Protein AF-A0A6A5GIN9-F1 (afdb_monomer)

Organism: Caenorhabditis remanei (NCBI:txid31234)

Foldseek 3Di:
DPDPVVVVVVVVLVVLLVVLQVLQPDKDPVVDDQLCQQQWFWPPVPKDLPVVQCVQQVVPPHVLVVLQHGGTKGWDQDPPPSDIDIDSVSDPDDSQQPGARAQFRCVDPQKDKDWIQHRNKIKIWIWGQHPVRDIRIIMIIIHRDSVSGD

Mean predicted aligned error: 6.16 Å

Secondary structure (DSSP, 8-state):
---HHHHHHHHHHHHHHHHHHHHTT--SGGGS-GGGTT-BEE-GGG-BSHHHHHHHHT-TTSHHHHHHHHPPBEEEEETTTTEEEEE-TTSSS-TTTSS-BTTB-TTSTTEEEEEEEETTEEEEEEEEE-GGG-EEEEEEEEE--GGG--

pLDDT: mean 87.44, std 9.37, range [54.66, 97.56]

Nearest PDB structures (foldseek):
  3wjd-assembly1_A-2  TM=7.746E-01  e=6.383E-01  Arabidopsis thaliana
  4ymy-assembly1_A-2  TM=6.673E-01  e=4.146E-01  Arabidopsis thaliana
  2a13-assembly1_A  TM=6.578E-01  e=4.146E-01  Arabidopsis thaliana
  7bbm-assembly1_A-2  TM=6.612E-01  e=5.642E-01  Arabidopsis thaliana
  7syz-assembly1_A  TM=5.227E-01  e=5.642E-01  Henipavirus hendraense

Radius of gyration: 18.59 Å; Cα contacts (8 Å, |Δi|>4): 253; chains: 1; bounding box: 59×30×50 Å

Sequence (150 aa):
MMKTSEILEDQEKVAKAQRAVESKRWSKLGDVPEYYWDKFVPDITRFEGVDAYLHKTKLNGTQVEEALYFHPIKFVKANMWNSIDTTWPSLNDGIFDMSTVRSCDPNTKCSMSGYRIEKGDLFFEHIFTMEGGQKMIVKTVYYVPAETFI

Solvent-accessible surface area (backbone atoms only — not comparable to full-atom values): 8475 Å² total; per-residue (Å²): 131,84,56,72,66,60,56,51,55,53,50,50,53,52,53,18,53,51,49,46,57,56,40,40,69,26,57,46,76,87,61,55,58,77,93,51,34,70,46,27,34,51,40,70,90,66,46,37,46,54,69,62,47,27,61,64,55,66,35,64,96,35,72,64,46,47,43,61,66,72,40,47,42,31,56,44,78,39,89,87,75,80,40,74,45,78,42,48,79,94,42,102,56,59,83,73,58,75,50,47,52,81,79,18,48,36,92,39,92,36,35,49,75,50,73,47,36,56,62,43,26,40,36,40,42,38,38,40,39,27,79,95,71,48,73,47,60,33,33,45,32,28,36,63,57,58,86,72,47,128

Structure (mmCIF, N/CA/C/O backbone):
data_AF-A0A6A5GIN9-F1
#
_entry.id   AF-A0A6A5GIN9-F1
#
loop_
_atom_site.group_PDB
_atom_site.id
_atom_site.type_symbol
_atom_site.label_atom_id
_atom_site.label_alt_id
_atom_site.label_comp_id
_atom_site.label_asym_id
_atom_site.label_entity_id
_atom_site.label_seq_id
_atom_site.pdbx_PDB_ins_code
_atom_site.Cartn_x
_atom_site.Cartn_y
_atom_site.Cartn_z
_atom_site.occupancy
_atom_site.B_iso_or_equiv
_atom_site.auth_seq_id
_atom_site.auth_comp_id
_atom_site.auth_asym_id
_atom_site.auth_atom_id
_atom_site.pdbx_PDB_model_num
ATOM 1 N N . MET A 1 1 ? -40.129 -1.899 23.610 1.00 54.66 1 MET A N 1
ATOM 2 C CA . MET A 1 1 ? -38.896 -1.728 24.408 1.00 54.66 1 MET A CA 1
ATOM 3 C C . MET A 1 1 ? -37.750 -2.270 23.573 1.00 54.66 1 MET A C 1
ATOM 5 O O . MET A 1 1 ? -37.752 -3.470 23.332 1.00 54.66 1 MET A O 1
ATOM 9 N N . MET A 1 2 ? -36.856 -1.408 23.073 1.00 56.12 2 MET A N 1
ATOM 10 C CA . MET A 1 2 ? -35.584 -1.857 22.480 1.00 56.12 2 MET A CA 1
ATOM 11 C C . MET A 1 2 ? -34.791 -2.600 23.552 1.00 56.12 2 MET A C 1
ATOM 13 O O . MET A 1 2 ? -34.771 -2.166 24.710 1.00 56.12 2 MET A O 1
ATOM 17 N N . LYS A 1 3 ? -34.192 -3.736 23.196 1.00 70.75 3 LYS A N 1
ATOM 18 C CA . LYS A 1 3 ? -33.377 -4.505 24.139 1.00 70.75 3 LYS A CA 1
ATOM 19 C C . LYS A 1 3 ? -32.067 -3.752 24.351 1.00 70.75 3 LYS A C 1
ATOM 21 O O . LYS A 1 3 ? -31.462 -3.279 23.401 1.00 70.75 3 LYS A O 1
ATOM 26 N N . THR A 1 4 ? -31.608 -3.646 25.593 1.00 69.50 4 THR A N 1
ATOM 27 C CA . THR A 1 4 ? -30.383 -2.918 25.977 1.00 69.50 4 THR A CA 1
ATOM 28 C C . THR A 1 4 ? -29.147 -3.328 25.159 1.00 69.50 4 THR A C 1
ATOM 30 O O . THR A 1 4 ? -28.265 -2.507 24.940 1.00 69.50 4 THR A O 1
ATOM 33 N N . SER A 1 5 ? -29.115 -4.567 24.654 1.00 68.12 5 SER A N 1
ATOM 34 C CA . SER A 1 5 ? -28.101 -5.074 23.723 1.00 68.12 5 SER A CA 1
ATOM 35 C C . SER A 1 5 ? -28.088 -4.354 22.370 1.00 68.12 5 SER A C 1
ATOM 37 O O . SER A 1 5 ? -27.020 -4.024 21.877 1.00 68.12 5 SER A O 1
ATOM 39 N N . GLU A 1 6 ? -29.256 -4.049 21.800 1.00 71.94 6 GLU A N 1
ATOM 40 C CA . GLU A 1 6 ? -29.383 -3.342 20.514 1.00 71.94 6 GLU A CA 1
ATOM 41 C C . GLU A 1 6 ? -28.865 -1.899 20.638 1.00 71.94 6 GLU A C 1
ATOM 43 O O . GLU A 1 6 ? -28.178 -1.395 19.758 1.00 71.94 6 GLU A O 1
ATOM 48 N N . ILE A 1 7 ? -29.116 -1.257 21.785 1.00 73.31 7 ILE A N 1
ATOM 49 C CA . ILE A 1 7 ? -28.636 0.103 22.078 1.00 73.31 7 ILE A CA 1
ATOM 50 C C . ILE A 1 7 ? -27.103 0.135 22.206 1.00 73.31 7 ILE A C 1
ATOM 52 O O . ILE A 1 7 ? -26.467 1.069 21.722 1.00 73.31 7 ILE A O 1
ATOM 56 N N . LEU A 1 8 ? -26.507 -0.875 22.848 1.00 73.50 8 LEU A N 1
ATOM 57 C CA . LEU A 1 8 ? -25.052 -0.998 22.997 1.00 73.50 8 LEU A CA 1
ATOM 58 C C . LEU A 1 8 ? -24.358 -1.245 21.650 1.00 73.50 8 LEU A C 1
ATOM 60 O O . LEU A 1 8 ? -23.354 -0.596 21.358 1.00 73.50 8 LEU A O 1
ATOM 64 N N . GLU A 1 9 ? -24.913 -2.123 20.811 1.00 78.31 9 GLU A N 1
ATOM 65 C CA . GLU A 1 9 ? -24.397 -2.371 19.458 1.00 78.31 9 GLU A CA 1
ATOM 66 C C . GLU A 1 9 ? -24.445 -1.114 18.582 1.00 78.31 9 GLU A C 1
ATOM 68 O O . GLU A 1 9 ? -23.500 -0.825 17.844 1.00 78.31 9 GLU A O 1
ATOM 73 N N . ASP A 1 10 ? -25.524 -0.338 18.668 1.00 82.06 10 ASP A N 1
ATOM 74 C CA . ASP A 1 10 ? -25.659 0.896 17.897 1.00 82.06 10 ASP A C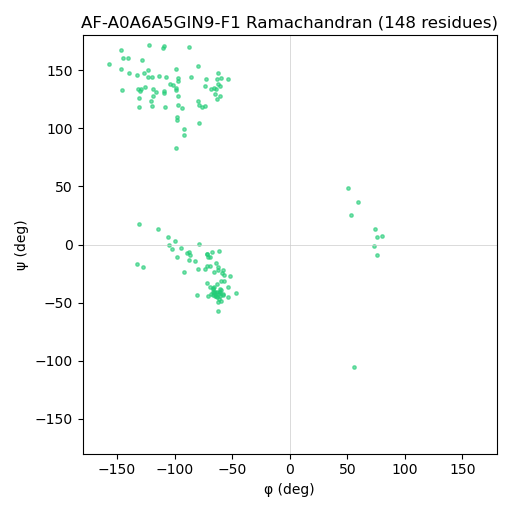A 1
ATOM 75 C C . ASP A 1 10 ? -24.689 1.985 18.378 1.00 82.06 10 ASP A C 1
ATOM 77 O O . ASP A 1 10 ? -24.107 2.697 17.556 1.00 82.06 10 ASP A O 1
ATOM 81 N N . GLN A 1 11 ? -24.425 2.074 19.685 1.00 85.44 11 GLN A N 1
ATOM 82 C CA . GLN A 1 11 ? -23.391 2.967 20.218 1.00 85.44 11 GLN A CA 1
ATOM 83 C C . GLN A 1 11 ? -21.984 2.571 19.760 1.00 85.44 11 GLN A C 1
ATOM 85 O O . GLN A 1 11 ? -21.194 3.444 19.391 1.00 85.44 11 GLN A O 1
ATOM 90 N N . GLU A 1 12 ? -21.672 1.274 19.729 1.00 86.81 12 GLU A N 1
ATOM 91 C CA . GLU A 1 12 ? -20.383 0.787 19.239 1.00 86.81 12 GLU A CA 1
ATOM 92 C C . GLU A 1 12 ? -20.197 1.111 17.749 1.00 86.81 12 GLU A C 1
ATOM 94 O O . GLU A 1 12 ? -19.153 1.635 17.358 1.00 86.81 12 GLU A O 1
ATOM 99 N N . LYS A 1 13 ? -21.221 0.891 16.914 1.00 86.75 13 LYS A N 1
ATOM 100 C CA . LYS A 1 13 ? -21.181 1.247 15.483 1.00 86.75 13 LYS A CA 1
ATOM 101 C C . LYS A 1 13 ? -20.918 2.737 15.267 1.00 86.75 13 LYS A C 1
ATOM 103 O O . LYS A 1 13 ? -20.102 3.093 14.417 1.00 86.75 13 LYS A O 1
ATOM 108 N N . VAL A 1 14 ? -21.571 3.604 16.042 1.00 87.62 14 VAL A N 1
ATOM 109 C CA . VAL A 1 14 ? -21.363 5.059 15.964 1.00 87.62 14 VAL A CA 1
ATOM 110 C C . VAL A 1 14 ? -19.939 5.433 16.377 1.00 87.62 14 VAL A C 1
ATOM 112 O O . VAL A 1 14 ? -19.288 6.206 15.673 1.00 87.62 14 VAL A O 1
ATOM 115 N N . ALA A 1 15 ? -19.418 4.851 17.460 1.00 89.06 15 ALA A N 1
ATOM 116 C CA . ALA A 1 15 ? -18.046 5.096 17.901 1.00 89.06 15 ALA A CA 1
ATOM 117 C C . ALA A 1 15 ? -17.014 4.651 16.848 1.00 89.06 15 ALA A C 1
ATOM 119 O O . ALA A 1 15 ? -16.074 5.392 16.551 1.00 89.06 15 ALA A O 1
ATOM 120 N N . LYS A 1 16 ? -17.208 3.482 16.221 1.00 90.19 16 LYS A N 1
ATOM 121 C CA . LYS A 1 16 ? -16.357 3.008 15.115 1.00 90.19 16 LYS A CA 1
ATOM 122 C C . LYS A 1 16 ? -16.396 3.954 13.921 1.00 90.19 16 LYS A C 1
ATOM 124 O O . LYS A 1 16 ? -15.342 4.349 13.426 1.00 90.19 16 LYS A O 1
ATOM 129 N N . ALA A 1 17 ? -17.588 4.382 13.507 1.00 88.81 17 ALA A N 1
ATOM 130 C CA . ALA A 1 17 ? -17.748 5.335 12.413 1.00 88.81 17 ALA A CA 1
ATOM 131 C C . ALA A 1 17 ? -17.053 6.674 12.710 1.00 88.81 17 ALA A C 1
ATOM 133 O O . ALA A 1 17 ? -16.382 7.228 11.840 1.00 88.81 17 ALA A O 1
ATOM 134 N N . GLN A 1 18 ? -17.150 7.171 13.946 1.00 91.12 18 GLN A N 1
ATOM 135 C CA . GLN A 1 18 ? -16.467 8.397 14.347 1.00 91.12 18 GLN A CA 1
ATOM 136 C C . GLN A 1 18 ? -14.942 8.253 14.260 1.00 91.12 18 GLN A C 1
ATOM 138 O O . GLN A 1 18 ? -14.283 9.119 13.685 1.00 91.12 18 GLN A O 1
ATOM 143 N N . ARG A 1 19 ? -14.374 7.143 14.743 1.00 92.31 19 ARG A N 1
ATOM 144 C CA . ARG A 1 19 ? -12.926 6.891 14.644 1.00 92.31 19 ARG A CA 1
ATOM 145 C C . ARG A 1 19 ? -12.463 6.716 13.200 1.00 92.31 19 ARG A C 1
ATOM 147 O O . ARG A 1 19 ? -11.406 7.225 12.834 1.00 92.31 19 ARG A O 1
ATOM 154 N N . ALA A 1 20 ? -13.277 6.080 12.359 1.00 91.50 20 ALA A N 1
ATOM 155 C CA . ALA A 1 20 ? -13.017 5.996 10.926 1.00 91.50 20 ALA A CA 1
ATOM 156 C C . ALA A 1 20 ? -12.970 7.392 10.276 1.00 91.50 20 ALA A C 1
ATOM 158 O O . ALA A 1 20 ? -12.103 7.650 9.443 1.00 91.50 20 ALA A O 1
ATOM 159 N N . VAL A 1 21 ? -13.828 8.329 10.692 1.00 92.75 21 VAL A N 1
ATOM 160 C CA . VAL A 1 21 ? -13.765 9.732 10.246 1.00 92.75 21 VAL A CA 1
ATOM 161 C C . VAL A 1 21 ? -12.522 10.443 10.790 1.00 92.75 21 VAL A C 1
ATOM 163 O O . VAL A 1 21 ? -11.849 11.156 10.048 1.00 92.75 21 VAL A O 1
ATOM 166 N N . GLU A 1 22 ? -12.178 10.241 12.061 1.00 93.06 22 GLU A N 1
ATOM 167 C CA . GLU A 1 22 ? -10.990 10.840 12.682 1.00 93.06 22 GLU A CA 1
ATOM 168 C C . GLU A 1 22 ? -9.686 10.362 12.030 1.00 93.06 22 GLU A C 1
ATOM 170 O O . GLU A 1 22 ? -8.765 11.163 11.859 1.00 93.06 22 GLU A O 1
ATOM 175 N N . SER A 1 23 ? -9.636 9.107 11.570 1.00 94.00 23 SER A N 1
ATOM 176 C CA . SER A 1 23 ? -8.494 8.548 10.831 1.00 94.00 23 SER A CA 1
ATOM 177 C C . SER A 1 23 ? -8.140 9.337 9.573 1.00 94.00 23 SER A C 1
ATOM 179 O O . SER A 1 23 ? -6.980 9.402 9.171 1.00 94.00 23 SER A O 1
ATOM 181 N N . LYS A 1 24 ? -9.118 10.038 8.987 1.00 95.31 24 LYS A N 1
ATOM 182 C CA . LYS A 1 24 ? -8.910 10.888 7.810 1.00 95.31 24 LYS A CA 1
ATOM 183 C C . LYS A 1 24 ? -8.042 12.114 8.103 1.00 95.31 24 LYS A C 1
ATOM 185 O O . LYS A 1 24 ? -7.680 12.830 7.173 1.00 95.31 24 LYS A O 1
ATOM 190 N N . ARG A 1 25 ? -7.685 12.353 9.368 1.00 95.19 25 ARG A N 1
ATOM 191 C CA . ARG A 1 25 ? -6.711 13.370 9.786 1.00 95.19 25 ARG A CA 1
ATOM 192 C C . ARG A 1 25 ? -5.268 12.869 9.791 1.00 95.19 25 ARG A C 1
ATOM 194 O O . ARG A 1 25 ? -4.374 13.704 9.889 1.00 95.19 25 ARG A O 1
ATOM 201 N N . TRP A 1 26 ? -5.020 11.561 9.695 1.00 96.00 26 TRP A N 1
ATOM 202 C CA . TRP A 1 26 ? -3.653 11.052 9.595 1.00 96.00 26 TRP A CA 1
ATOM 203 C C . TRP A 1 26 ? -3.017 11.541 8.290 1.00 96.00 26 TRP A C 1
ATOM 205 O O . TRP A 1 26 ? -3.642 11.490 7.227 1.00 96.00 26 TRP A O 1
ATOM 215 N N . SER A 1 27 ? -1.785 12.035 8.394 1.00 95.00 27 SER A N 1
ATOM 216 C CA . SER A 1 27 ? -1.040 12.696 7.311 1.00 95.00 27 SER A CA 1
ATOM 217 C C . SER A 1 27 ? 0.396 12.184 7.151 1.00 95.00 27 SER A C 1
ATOM 219 O O . SER A 1 27 ? 1.024 12.373 6.111 1.00 95.00 27 SER A O 1
ATOM 221 N N . LYS A 1 28 ? 0.919 11.490 8.164 1.00 93.62 28 LYS A N 1
ATOM 222 C CA . LYS A 1 28 ? 2.230 10.825 8.178 1.00 93.62 28 LYS A CA 1
ATOM 223 C C . LYS A 1 28 ? 2.140 9.528 8.979 1.00 93.62 28 LYS A C 1
ATOM 225 O O . LYS A 1 28 ? 1.249 9.389 9.813 1.00 93.62 28 LYS A O 1
ATOM 230 N N . LEU A 1 29 ? 3.084 8.603 8.77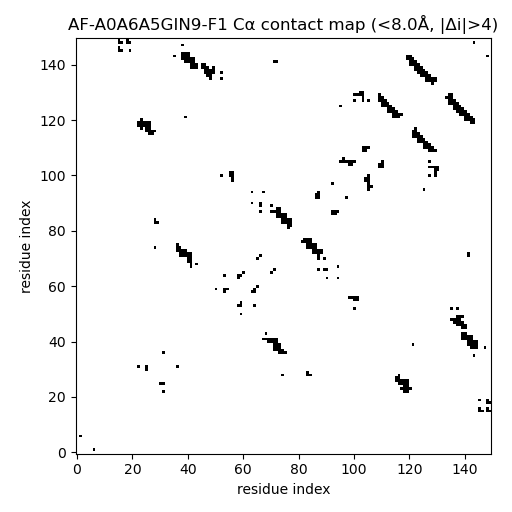5 1.00 92.06 29 LEU A N 1
ATOM 231 C CA . LEU A 1 29 ? 3.079 7.291 9.448 1.00 92.06 29 LEU A CA 1
ATOM 232 C C . LEU A 1 29 ? 2.974 7.413 10.980 1.00 92.06 29 LEU A C 1
ATOM 234 O O . LEU A 1 29 ? 2.267 6.640 11.611 1.00 92.06 29 LEU A O 1
ATOM 238 N N . GLY A 1 30 ? 3.615 8.429 11.570 1.00 91.31 30 GLY A N 1
ATOM 239 C CA . GLY A 1 30 ? 3.574 8.684 13.016 1.00 91.31 30 GLY A CA 1
ATOM 240 C C . GLY A 1 30 ? 2.252 9.208 13.572 1.00 91.31 30 GLY A C 1
ATOM 241 O O . GLY A 1 30 ? 2.101 9.234 14.789 1.00 91.31 30 GLY A O 1
ATOM 242 N N . ASP A 1 31 ? 1.304 9.610 12.724 1.00 93.75 31 ASP A N 1
ATOM 243 C CA . ASP A 1 31 ? -0.048 9.958 13.177 1.00 93.75 31 ASP A CA 1
ATOM 244 C C . ASP A 1 31 ? -0.897 8.703 13.417 1.00 93.75 31 ASP A C 1
ATOM 246 O O . ASP A 1 31 ? -1.899 8.768 14.129 1.00 93.75 31 ASP A O 1
ATOM 250 N N . VAL A 1 32 ? -0.513 7.574 12.810 1.00 94.69 32 VAL A N 1
ATOM 251 C CA . VAL A 1 32 ? -1.251 6.314 12.872 1.00 94.69 32 VAL A CA 1
ATOM 252 C C . VAL A 1 32 ? -0.962 5.628 14.210 1.00 94.69 32 VAL A C 1
ATOM 254 O O . VAL A 1 32 ? 0.193 5.293 14.487 1.00 94.69 32 VAL A O 1
ATOM 257 N N . PRO A 1 33 ? -1.983 5.375 15.046 1.00 94.19 33 PRO A N 1
ATOM 258 C CA . PRO A 1 33 ? -1.804 4.626 16.283 1.00 94.19 33 PRO A CA 1
ATOM 259 C C . PRO A 1 33 ? -1.262 3.208 16.050 1.00 94.19 33 PRO A C 1
ATOM 261 O O . PRO A 1 33 ? -1.674 2.529 15.114 1.00 94.19 33 PRO A O 1
ATOM 264 N N . GLU A 1 34 ? -0.390 2.735 16.948 1.00 93.19 34 GLU A N 1
ATOM 265 C CA . GLU A 1 34 ? 0.320 1.447 16.816 1.00 93.19 34 GLU A CA 1
ATOM 266 C C . GLU A 1 34 ? -0.620 0.241 16.656 1.00 93.19 34 GLU A C 1
ATOM 268 O O . GLU A 1 34 ? -0.321 -0.693 15.921 1.00 93.19 34 GLU A O 1
ATOM 273 N N . TYR A 1 35 ? -1.811 0.285 17.255 1.00 93.06 35 TYR A N 1
ATOM 274 C CA . TYR A 1 35 ? -2.810 -0.781 17.127 1.00 93.06 35 TYR A CA 1
ATOM 275 C C . TYR A 1 35 ? -3.481 -0.863 15.738 1.00 93.06 35 TYR A C 1
ATOM 277 O O . TYR A 1 35 ? -4.196 -1.829 15.472 1.00 93.06 35 TYR A O 1
ATOM 285 N N . TYR A 1 36 ? -3.238 0.108 14.848 1.00 94.88 36 TYR A N 1
ATOM 286 C CA . TYR A 1 36 ? -3.658 0.080 13.439 1.00 94.88 36 TYR A CA 1
ATOM 287 C C . TYR A 1 36 ? -2.531 -0.280 12.464 1.00 94.88 36 TYR A C 1
ATOM 289 O O . TYR A 1 36 ? -2.781 -0.413 11.266 1.00 94.88 36 TYR A O 1
ATOM 297 N N . TRP A 1 37 ? -1.295 -0.444 12.939 1.00 93.94 37 TRP A N 1
ATOM 298 C CA . TRP A 1 37 ? -0.117 -0.622 12.083 1.00 93.94 37 TRP A CA 1
ATOM 299 C C . TRP A 1 37 ? -0.126 -1.891 11.232 1.00 93.94 37 TRP A C 1
ATOM 301 O O . TRP A 1 37 ? 0.647 -1.976 10.286 1.00 93.94 37 TRP A O 1
ATOM 311 N N . ASP A 1 38 ? -0.977 -2.865 11.544 1.00 93.31 38 ASP A N 1
ATOM 312 C CA . ASP A 1 38 ? -1.150 -4.111 10.795 1.00 93.31 38 ASP A CA 1
ATOM 313 C C . ASP A 1 38 ? -2.540 -4.233 10.142 1.00 93.31 38 ASP A C 1
ATOM 315 O O . ASP A 1 38 ? -2.932 -5.324 9.725 1.00 93.31 38 ASP A O 1
ATOM 319 N N . LYS A 1 39 ? -3.301 -3.131 10.078 1.00 94.94 39 LYS A N 1
ATOM 320 C CA . LYS A 1 39 ? -4.693 -3.102 9.589 1.00 94.94 39 LYS A CA 1
ATOM 321 C C . LYS A 1 39 ? -4.850 -2.496 8.195 1.00 94.94 39 LYS A C 1
ATOM 323 O O . LYS A 1 39 ? -5.966 -2.430 7.691 1.00 94.94 39 LYS A O 1
ATOM 328 N N . PHE A 1 40 ? -3.756 -2.051 7.578 1.00 95.12 40 PHE A N 1
ATOM 329 C CA . PHE A 1 40 ? -3.764 -1.456 6.245 1.00 95.12 40 PHE A CA 1
ATOM 330 C C . PHE A 1 40 ? -3.850 -2.545 5.174 1.00 95.12 40 PHE A C 1
ATOM 332 O O . PHE A 1 40 ? -2.864 -3.222 4.883 1.00 95.12 40 PHE A O 1
ATOM 339 N N . VAL A 1 41 ? -5.030 -2.702 4.581 1.00 95.62 41 VAL A N 1
ATOM 340 C CA . VAL A 1 41 ? -5.303 -3.677 3.516 1.00 95.62 41 VAL A CA 1
ATOM 341 C C . VAL A 1 41 ? -5.243 -3.008 2.141 1.00 95.62 41 VAL A C 1
ATOM 343 O O . VAL A 1 41 ? -5.518 -1.807 2.044 1.00 95.62 41 VAL A O 1
ATOM 346 N N . PRO A 1 42 ? -4.884 -3.745 1.075 1.00 96.06 42 PRO A N 1
ATOM 347 C CA . PRO A 1 42 ? -4.822 -3.185 -0.268 1.00 96.06 42 PRO A CA 1
ATOM 348 C C . PRO A 1 42 ? -6.211 -2.772 -0.774 1.00 96.06 42 PRO A C 1
ATOM 350 O O . PRO A 1 42 ? -7.182 -3.523 -0.681 1.00 96.06 42 PRO A O 1
ATOM 353 N N . ASP A 1 43 ? -6.298 -1.584 -1.368 1.00 96.94 43 ASP A N 1
ATOM 354 C CA . ASP A 1 43 ? -7.429 -1.162 -2.188 1.00 96.94 43 ASP A CA 1
ATOM 355 C C . ASP A 1 43 ? -7.095 -1.341 -3.666 1.00 96.94 43 ASP A C 1
ATOM 357 O O . ASP A 1 43 ? -6.683 -0.413 -4.371 1.00 96.94 43 ASP A O 1
ATOM 361 N N . ILE A 1 44 ? -7.284 -2.573 -4.126 1.00 95.50 44 ILE A N 1
ATOM 362 C CA . ILE A 1 44 ? -6.924 -3.009 -5.476 1.00 95.50 44 ILE A CA 1
ATOM 363 C C . ILE A 1 44 ? -7.634 -2.200 -6.570 1.00 95.50 44 ILE A C 1
ATOM 365 O O . ILE A 1 44 ? -7.124 -2.081 -7.679 1.00 95.50 44 ILE A O 1
ATOM 369 N N . THR A 1 45 ? -8.788 -1.595 -6.264 1.00 96.69 45 THR A N 1
ATOM 370 C CA . THR A 1 45 ? -9.557 -0.792 -7.229 1.00 96.69 45 THR A CA 1
ATOM 371 C C . THR A 1 45 ? -8.891 0.544 -7.550 1.00 96.69 45 THR A C 1
ATOM 373 O O . THR A 1 45 ? -9.202 1.162 -8.569 1.00 96.69 45 THR A O 1
ATOM 376 N N . ARG A 1 46 ? -7.960 0.983 -6.695 1.00 97.19 46 ARG A N 1
ATOM 377 C CA . ARG A 1 46 ? -7.185 2.221 -6.838 1.00 97.19 46 ARG A CA 1
ATOM 378 C C . ARG A 1 46 ? -5.739 1.977 -7.263 1.00 97.19 46 ARG A C 1
ATOM 380 O O . ARG A 1 46 ? -4.941 2.914 -7.273 1.00 97.19 46 ARG A O 1
ATOM 387 N N . PHE A 1 47 ? -5.378 0.737 -7.584 1.00 96.94 47 PHE A N 1
ATOM 388 C CA . PHE A 1 47 ? -4.042 0.426 -8.075 1.00 96.94 47 PHE A CA 1
ATOM 389 C C . PHE A 1 47 ? -3.870 0.924 -9.512 1.00 96.94 47 PHE A C 1
ATOM 391 O O . PHE A 1 47 ? -4.772 0.819 -10.341 1.00 96.94 47 PHE A O 1
ATOM 398 N N . GLU A 1 48 ? -2.681 1.432 -9.828 1.00 97.56 48 GLU A N 1
ATOM 399 C CA . GLU A 1 48 ? -2.304 1.835 -11.184 1.00 97.56 48 GLU A CA 1
ATOM 400 C C . GLU A 1 48 ? -1.005 1.130 -11.580 1.00 97.56 48 GLU A C 1
ATOM 402 O O . GLU A 1 48 ? -0.055 1.078 -10.802 1.00 97.56 48 GLU A O 1
ATOM 407 N N . GLY A 1 49 ? -0.935 0.590 -12.798 1.00 95.06 49 GLY A N 1
ATOM 408 C CA . GLY A 1 49 ? 0.305 0.037 -13.359 1.00 95.06 49 GLY A CA 1
ATOM 409 C C . GLY A 1 49 ? 0.779 -1.304 -12.780 1.00 95.06 49 GLY A C 1
ATOM 410 O O . GLY A 1 49 ? 1.773 -1.835 -13.274 1.00 95.06 49 GLY A O 1
ATOM 411 N N . VAL A 1 50 ? 0.073 -1.881 -11.800 1.00 94.44 50 VAL A N 1
ATOM 412 C CA . VAL A 1 50 ? 0.452 -3.150 -11.149 1.00 94.44 50 VAL A CA 1
ATOM 413 C C . VAL A 1 50 ? 0.463 -4.324 -12.132 1.00 94.44 50 VAL A C 1
ATOM 415 O O . VAL A 1 50 ? 1.486 -4.992 -12.252 1.00 94.44 50 VAL A O 1
ATOM 418 N N . ASP A 1 51 ? -0.595 -4.519 -12.922 1.00 94.38 51 ASP A N 1
ATOM 419 C CA . ASP A 1 51 ? -0.638 -5.599 -13.924 1.00 94.38 51 ASP A CA 1
ATOM 420 C C . ASP A 1 51 ? 0.482 -5.473 -14.965 1.00 94.38 51 ASP A C 1
ATOM 422 O O . ASP A 1 51 ? 1.113 -6.453 -15.366 1.00 94.38 51 ASP A O 1
ATOM 426 N N . A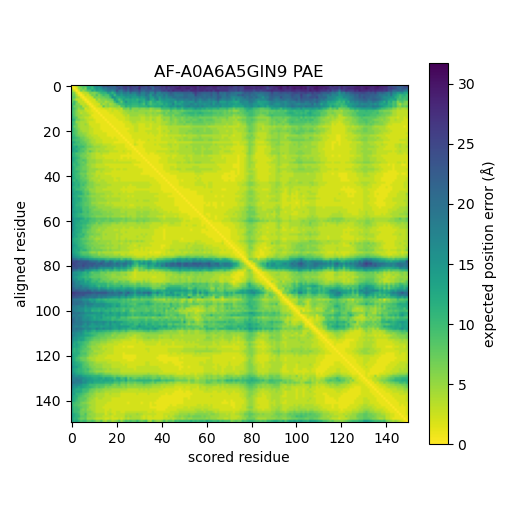LA A 1 52 ? 0.773 -4.240 -15.388 1.00 93.62 52 ALA A N 1
ATOM 427 C CA . ALA A 1 52 ? 1.844 -3.970 -16.336 1.00 93.62 52 ALA A CA 1
ATOM 428 C C . ALA A 1 52 ? 3.222 -4.285 -15.738 1.00 93.62 52 ALA A C 1
ATOM 430 O O . ALA A 1 52 ? 4.086 -4.796 -16.455 1.00 93.62 52 ALA A O 1
ATOM 431 N N . TYR A 1 53 ? 3.428 -3.983 -14.454 1.00 92.69 53 TYR A N 1
ATOM 432 C CA . TYR A 1 53 ? 4.628 -4.363 -13.717 1.00 92.69 53 TYR A CA 1
ATOM 433 C C . TYR A 1 53 ? 4.751 -5.885 -13.644 1.00 92.69 53 TYR A C 1
ATOM 435 O O . TYR A 1 53 ? 5.724 -6.417 -14.176 1.00 92.69 53 TYR A O 1
ATOM 4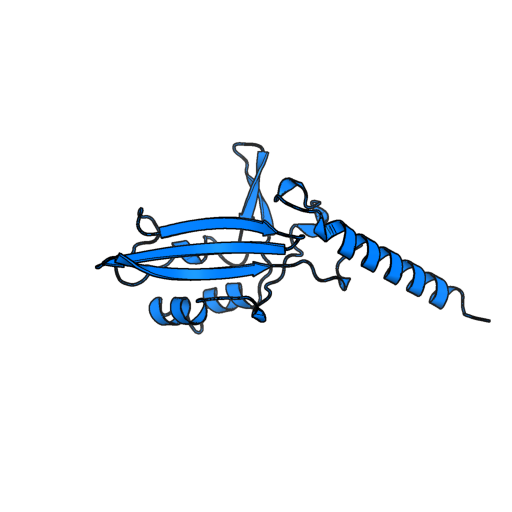43 N N . LEU A 1 54 ? 3.736 -6.575 -13.109 1.00 93.06 54 LEU A N 1
ATOM 444 C CA . LEU A 1 54 ? 3.716 -8.032 -12.937 1.00 93.06 54 LEU A CA 1
ATOM 445 C C . LEU A 1 54 ? 3.998 -8.770 -14.248 1.00 93.06 54 LEU A C 1
ATOM 447 O O . LEU A 1 54 ? 4.830 -9.675 -14.292 1.00 93.06 54 LEU A O 1
ATOM 451 N N . HIS A 1 55 ? 3.367 -8.344 -15.342 1.00 92.19 55 HIS A N 1
ATOM 452 C CA . HIS A 1 55 ? 3.604 -8.930 -16.657 1.00 92.19 55 HIS A CA 1
ATOM 453 C C . HIS A 1 55 ? 5.036 -8.676 -17.160 1.00 92.19 55 HIS A C 1
ATOM 455 O O . HIS A 1 55 ? 5.654 -9.555 -17.762 1.00 92.19 55 HIS A O 1
ATOM 461 N N . LYS A 1 56 ? 5.594 -7.471 -16.964 1.00 90.19 56 LYS A N 1
ATOM 462 C CA . LYS A 1 56 ? 6.958 -7.154 -17.434 1.00 90.19 56 LYS A CA 1
ATOM 463 C C . LYS A 1 56 ? 8.044 -7.844 -16.617 1.00 90.19 56 LYS A C 1
ATOM 465 O O . LYS A 1 56 ? 9.074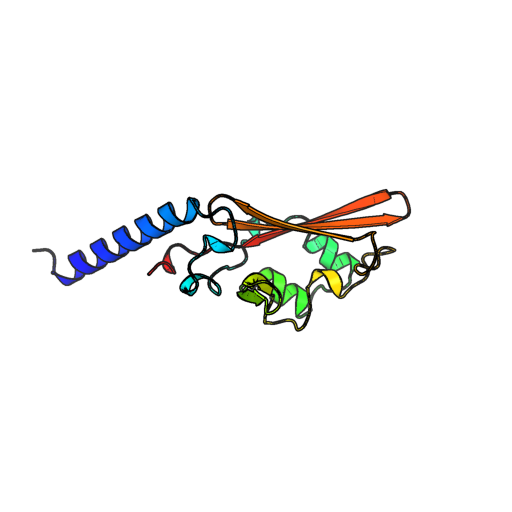 -8.187 -17.194 1.00 90.19 56 LYS A O 1
ATOM 470 N N . THR A 1 57 ? 7.824 -8.034 -15.323 1.00 89.31 57 THR A N 1
ATOM 471 C CA . THR A 1 57 ? 8.754 -8.723 -14.421 1.00 89.31 57 THR A CA 1
ATOM 472 C C . THR A 1 57 ? 8.538 -10.233 -14.386 1.00 89.31 57 THR A C 1
ATOM 474 O O . THR A 1 57 ? 9.365 -10.942 -13.826 1.00 89.31 57 THR A O 1
ATOM 477 N N . LYS A 1 58 ? 7.481 -10.741 -15.040 1.00 90.75 58 LYS A N 1
ATOM 478 C CA . LYS A 1 58 ? 7.069 -12.156 -15.020 1.00 90.75 58 LYS A CA 1
ATOM 479 C C . LYS A 1 58 ? 6.747 -12.651 -13.604 1.00 90.75 58 LYS A C 1
ATOM 481 O O . LYS A 1 58 ? 7.044 -13.791 -13.259 1.00 90.75 58 LYS A O 1
ATOM 486 N N . LEU A 1 59 ? 6.153 -11.775 -12.796 1.00 89.81 59 LEU A N 1
ATOM 487 C CA . LEU A 1 59 ? 5.739 -12.051 -11.418 1.00 89.81 59 LEU A CA 1
ATOM 488 C C . LEU A 1 59 ? 4.241 -12.362 -11.293 1.00 89.81 59 LEU A C 1
ATOM 490 O O . LEU A 1 59 ? 3.752 -12.597 -10.190 1.00 89.81 59 LEU A O 1
ATOM 494 N N . ASN A 1 60 ? 3.509 -12.403 -12.405 1.00 90.81 60 ASN A N 1
ATOM 495 C CA . ASN A 1 60 ? 2.148 -12.929 -12.431 1.00 90.81 60 ASN A CA 1
ATOM 496 C C . ASN A 1 60 ? 2.130 -14.422 -12.035 1.00 90.81 60 ASN A C 1
ATOM 498 O O . ASN A 1 60 ? 2.980 -15.202 -12.464 1.00 90.81 60 ASN A O 1
ATOM 502 N N . GLY A 1 61 ? 1.154 -14.824 -11.230 1.00 88.88 61 GLY A N 1
ATOM 503 C CA . GLY A 1 61 ? 1.013 -16.155 -10.641 1.00 88.88 61 GLY A CA 1
ATOM 504 C C . GLY A 1 61 ? 1.988 -16.457 -9.499 1.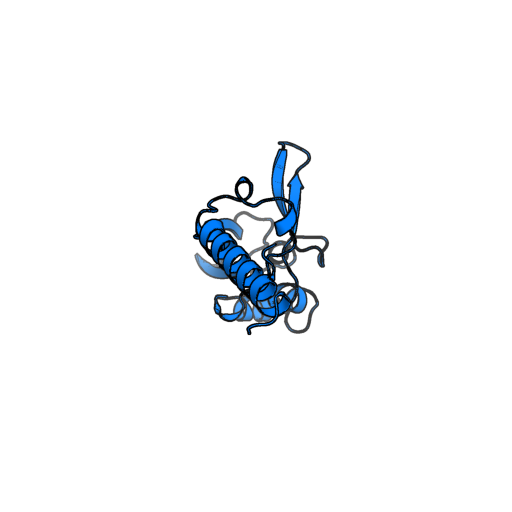00 88.88 61 GLY A C 1
ATOM 505 O O . GLY A 1 61 ? 2.147 -17.623 -9.143 1.00 88.88 61 GLY A O 1
ATOM 506 N N . THR A 1 62 ? 2.677 -15.449 -8.952 1.00 90.19 62 THR A N 1
ATOM 507 C CA . THR A 1 62 ? 3.682 -15.633 -7.889 1.00 90.19 62 THR A CA 1
ATOM 508 C C . THR A 1 62 ? 3.214 -15.082 -6.543 1.00 90.19 62 THR A C 1
ATOM 510 O O . THR A 1 62 ? 2.252 -14.321 -6.461 1.00 90.19 62 THR A O 1
ATOM 513 N N . GLN A 1 63 ? 3.959 -15.397 -5.480 1.00 87.94 63 GLN A N 1
ATOM 514 C CA . GLN A 1 63 ? 3.741 -14.819 -4.148 1.00 87.94 63 GLN A CA 1
ATOM 515 C C . GLN A 1 63 ? 3.837 -13.287 -4.131 1.00 87.94 63 GLN A C 1
ATOM 517 O O . GLN A 1 63 ? 3.279 -12.658 -3.239 1.00 87.94 63 GLN A O 1
ATOM 522 N N . VAL A 1 64 ? 4.512 -12.670 -5.108 1.00 88.12 64 VAL A N 1
ATOM 523 C CA . VAL A 1 64 ? 4.571 -11.206 -5.219 1.00 88.12 64 VAL A CA 1
ATOM 524 C C . VAL A 1 64 ? 3.224 -10.631 -5.647 1.00 88.12 64 VAL A C 1
ATOM 526 O O . VAL A 1 64 ? 2.759 -9.657 -5.060 1.00 88.12 64 VAL A O 1
ATOM 529 N N . GLU A 1 65 ? 2.578 -11.245 -6.641 1.00 92.00 65 GLU A N 1
ATOM 530 C CA . GLU A 1 65 ? 1.214 -10.879 -7.029 1.00 92.00 65 GLU A CA 1
ATOM 531 C C . GLU A 1 65 ? 0.252 -11.087 -5.856 1.00 92.00 65 GLU A C 1
ATOM 533 O O . GLU A 1 65 ? -0.552 -10.207 -5.549 1.00 92.00 65 GLU A O 1
ATOM 538 N N . GLU A 1 66 ? 0.384 -12.216 -5.155 1.00 91.12 66 GLU A N 1
ATOM 539 C CA . GLU A 1 66 ? -0.440 -12.500 -3.985 1.00 91.12 66 GLU A CA 1
ATOM 540 C C . GLU A 1 66 ? -0.259 -11.426 -2.900 1.00 91.12 66 GLU A C 1
ATOM 542 O O . GLU A 1 66 ? -1.240 -10.872 -2.400 1.00 91.12 66 GLU A O 1
ATOM 547 N N . ALA A 1 67 ? 0.990 -11.085 -2.570 1.00 89.31 67 ALA A N 1
ATOM 548 C CA . ALA A 1 67 ? 1.328 -10.068 -1.580 1.00 89.31 67 ALA A CA 1
ATOM 549 C C . ALA A 1 67 ? 0.735 -8.694 -1.918 1.00 89.31 67 ALA A C 1
ATOM 551 O O . ALA A 1 67 ? 0.204 -8.035 -1.027 1.00 89.31 67 ALA A O 1
ATOM 552 N N . LEU A 1 68 ? 0.784 -8.283 -3.189 1.00 90.25 68 LEU A N 1
ATOM 553 C CA . LEU A 1 68 ? 0.221 -7.008 -3.638 1.00 90.25 68 LEU A CA 1
ATOM 554 C C . LEU A 1 68 ? -1.300 -6.952 -3.492 1.00 90.25 68 LEU A C 1
ATOM 556 O O . LEU A 1 68 ? -1.836 -5.923 -3.081 1.00 90.25 68 LEU A O 1
ATOM 560 N N . TYR A 1 69 ? -1.994 -8.031 -3.855 1.00 92.81 69 TYR A N 1
ATOM 561 C CA . TYR A 1 69 ? -3.452 -8.016 -3.955 1.00 92.81 69 TYR A CA 1
ATOM 562 C C . TYR A 1 69 ? -4.180 -8.445 -2.683 1.00 92.81 69 TYR A C 1
ATOM 564 O O . TYR A 1 69 ? -5.332 -8.052 -2.497 1.00 92.81 69 TYR A O 1
ATOM 572 N N . PHE A 1 70 ? -3.540 -9.219 -1.805 1.00 91.00 70 PHE A N 1
ATOM 573 C CA . PHE A 1 70 ? -4.243 -9.865 -0.691 1.00 91.00 70 PHE A CA 1
ATOM 574 C C . PHE A 1 70 ? -3.627 -9.622 0.683 1.00 91.00 70 PHE A C 1
ATOM 576 O O . PHE A 1 70 ? -4.323 -9.799 1.685 1.00 91.00 70 PHE A O 1
ATOM 583 N N . HIS A 1 71 ? -2.357 -9.220 0.772 1.00 89.62 71 HIS A N 1
ATOM 584 C CA . HIS A 1 71 ? -1.681 -9.130 2.066 1.00 89.62 71 HIS A CA 1
ATOM 585 C C . HIS A 1 71 ? -1.668 -7.696 2.612 1.00 89.62 71 HIS A C 1
ATOM 587 O O . HIS A 1 71 ? -1.355 -6.756 1.879 1.00 89.62 71 HIS A O 1
ATOM 593 N N . PRO A 1 72 ? -1.978 -7.505 3.909 1.00 90.56 72 PRO A N 1
ATOM 594 C CA . PRO A 1 72 ? -1.824 -6.214 4.560 1.00 90.56 72 PRO A CA 1
ATOM 595 C C . PRO A 1 72 ? -0.366 -5.761 4.585 1.00 90.56 72 PRO A C 1
ATOM 597 O O . PRO A 1 72 ? 0.552 -6.569 4.767 1.00 90.56 72 PRO A O 1
ATOM 600 N N . ILE A 1 73 ? -0.167 -4.450 4.508 1.00 90.88 73 ILE A N 1
ATOM 601 C CA . ILE A 1 73 ? 1.129 -3.843 4.798 1.00 90.88 73 ILE A CA 1
ATOM 602 C C . ILE A 1 73 ? 1.253 -3.598 6.306 1.00 90.88 73 ILE A C 1
ATOM 604 O O . ILE A 1 73 ? 0.266 -3.277 6.975 1.00 90.88 73 ILE A O 1
ATOM 608 N N . LYS A 1 74 ? 2.461 -3.764 6.857 1.00 90.56 74 LYS A N 1
ATOM 609 C CA . LYS A 1 74 ? 2.735 -3.530 8.281 1.00 90.56 74 LYS A CA 1
ATOM 610 C C . LYS A 1 74 ? 3.668 -2.362 8.494 1.00 90.56 74 LYS A C 1
ATOM 612 O O . LYS A 1 74 ? 4.602 -2.172 7.721 1.00 90.56 74 LYS A O 1
ATOM 617 N N . PHE A 1 75 ? 3.447 -1.617 9.570 1.00 91.69 75 PHE A N 1
ATOM 618 C CA . PHE A 1 75 ? 4.369 -0.571 9.989 1.00 91.69 75 PHE A CA 1
ATOM 619 C C . PHE A 1 75 ? 5.300 -1.117 11.073 1.00 91.69 75 PHE A C 1
ATOM 621 O O . PHE A 1 75 ? 4.880 -1.888 11.940 1.00 91.69 75 PHE A O 1
ATOM 628 N N . VAL A 1 76 ? 6.570 -0.728 11.024 1.00 89.50 76 VAL A N 1
ATOM 629 C CA . VAL A 1 76 ? 7.613 -1.181 11.950 1.00 89.50 76 VAL A CA 1
ATOM 630 C C . VAL A 1 76 ? 8.428 0.001 12.459 1.00 89.50 76 VAL A C 1
ATOM 632 O O . VAL A 1 76 ? 8.666 0.970 11.741 1.00 89.50 76 VAL A O 1
ATOM 635 N N . LYS A 1 77 ? 8.882 -0.076 13.712 1.00 87.69 77 LYS A N 1
ATOM 636 C CA . LYS A 1 77 ? 9.861 0.877 14.251 1.00 87.69 77 LYS A CA 1
ATOM 637 C C . LYS A 1 77 ? 11.222 0.554 13.637 1.00 87.69 77 LYS A C 1
ATOM 639 O O . LYS A 1 77 ? 11.743 -0.540 13.834 1.00 87.69 77 LYS A O 1
ATOM 644 N N . ALA A 1 78 ? 11.798 1.499 12.907 1.00 80.06 78 ALA A N 1
ATOM 645 C CA . ALA A 1 78 ? 13.148 1.378 12.385 1.00 80.06 78 ALA A CA 1
ATOM 646 C C . ALA A 1 78 ? 14.162 1.709 13.491 1.00 80.06 78 ALA A C 1
ATOM 648 O O . ALA A 1 78 ? 14.154 2.796 14.076 1.00 80.06 78 ALA A O 1
ATOM 649 N N . ASN A 1 79 ? 15.061 0.760 13.759 1.00 65.44 79 ASN A N 1
ATOM 650 C CA . ASN A 1 79 ? 15.978 0.788 14.905 1.00 65.44 79 ASN A CA 1
ATOM 651 C C . ASN A 1 79 ? 16.959 1.967 14.906 1.00 65.44 79 ASN A C 1
ATOM 653 O O . ASN A 1 79 ? 17.495 2.302 15.958 1.00 65.44 79 ASN A O 1
ATOM 657 N N . MET A 1 80 ? 17.234 2.576 13.749 1.00 59.22 80 MET A N 1
ATOM 658 C CA . MET A 1 80 ? 18.293 3.577 13.666 1.00 59.22 80 MET A CA 1
ATOM 659 C C . MET A 1 80 ? 17.835 4.945 14.174 1.00 59.22 80 MET A C 1
ATOM 661 O O . MET A 1 80 ? 18.573 5.530 14.957 1.00 59.22 80 MET A O 1
ATOM 665 N N . TRP A 1 81 ? 16.634 5.436 13.834 1.00 63.62 81 TRP A N 1
ATOM 666 C CA . TRP A 1 81 ? 16.238 6.838 14.092 1.00 63.62 81 TRP A CA 1
ATOM 667 C C . TRP A 1 81 ? 14.866 7.025 14.759 1.00 63.62 81 TRP A C 1
ATOM 669 O O . TRP A 1 81 ? 14.301 8.116 14.699 1.00 63.62 81 TRP A O 1
ATOM 679 N N . ASN A 1 82 ? 14.300 5.980 15.377 1.00 69.56 82 ASN A N 1
ATOM 680 C CA . ASN A 1 82 ? 12.917 6.001 15.884 1.00 69.56 82 ASN A CA 1
ATOM 681 C C . ASN A 1 82 ? 11.899 6.418 14.797 1.00 69.56 82 ASN A C 1
ATOM 683 O O . ASN A 1 82 ? 10.836 6.969 15.089 1.00 69.56 82 ASN A O 1
ATOM 687 N N . SER A 1 83 ? 12.254 6.195 13.530 1.00 83.12 83 SER A N 1
ATOM 688 C CA . SER A 1 83 ? 11.377 6.393 12.388 1.00 83.12 83 SER A CA 1
ATOM 689 C C . SER A 1 83 ? 10.440 5.199 12.259 1.00 83.12 83 SER A C 1
ATOM 691 O O . SER A 1 83 ? 10.742 4.094 12.708 1.00 83.12 83 SER A O 1
ATOM 693 N N . ILE A 1 84 ? 9.281 5.435 11.658 1.00 87.50 84 ILE A N 1
ATOM 694 C CA . ILE A 1 84 ? 8.344 4.374 11.303 1.00 87.50 84 ILE A CA 1
ATOM 695 C C . ILE A 1 84 ? 8.572 4.074 9.831 1.00 87.50 84 ILE A C 1
ATOM 697 O O . ILE A 1 84 ? 8.668 5.003 9.027 1.00 87.50 84 ILE A O 1
ATOM 701 N N . ASP A 1 85 ? 8.683 2.796 9.513 1.00 87.56 85 ASP A N 1
ATOM 702 C CA . ASP A 1 85 ? 8.809 2.290 8.154 1.00 87.56 85 ASP A CA 1
ATOM 703 C C . ASP A 1 85 ? 7.672 1.312 7.855 1.00 87.56 85 ASP A C 1
ATOM 705 O O . ASP A 1 85 ? 6.907 0.939 8.748 1.00 87.56 85 ASP A O 1
ATOM 709 N N . THR A 1 86 ? 7.557 0.898 6.602 1.00 87.31 86 THR A N 1
ATOM 710 C CA . THR A 1 86 ? 6.545 -0.038 6.121 1.00 87.31 86 THR A CA 1
ATOM 711 C C . THR A 1 86 ? 7.194 -1.285 5.543 1.00 87.31 86 THR A C 1
ATOM 713 O O . THR A 1 86 ? 8.231 -1.210 4.896 1.00 87.31 86 THR A O 1
ATOM 716 N N . THR A 1 87 ? 6.569 -2.438 5.739 1.00 85.69 87 THR A N 1
ATOM 717 C CA . THR A 1 87 ? 7.053 -3.723 5.235 1.00 85.69 87 THR A CA 1
ATOM 718 C C . THR A 1 87 ? 5.895 -4.561 4.708 1.00 85.69 87 THR A C 1
ATOM 720 O O . THR A 1 87 ? 4.783 -4.493 5.239 1.00 85.69 87 THR A O 1
ATOM 723 N N . TRP A 1 88 ? 6.165 -5.373 3.686 1.00 84.12 88 TRP A N 1
ATOM 724 C CA . TRP A 1 88 ? 5.298 -6.472 3.266 1.00 84.12 88 TRP A CA 1
ATOM 725 C C . TRP A 1 88 ? 5.739 -7.738 3.997 1.00 84.12 88 TRP A C 1
ATOM 727 O O . TRP A 1 88 ? 6.691 -8.367 3.565 1.00 84.12 88 TRP A O 1
ATOM 737 N N . PRO A 1 89 ? 5.077 -8.159 5.086 1.00 76.94 89 PRO A N 1
ATOM 738 C CA . PRO A 1 89 ? 5.604 -9.218 5.954 1.00 76.94 89 PRO A CA 1
ATOM 739 C C . PRO A 1 89 ? 5.681 -10.587 5.281 1.00 76.94 89 PRO A C 1
ATOM 741 O O . PRO A 1 89 ? 6.424 -11.453 5.731 1.00 76.94 89 PRO A O 1
ATOM 744 N N . SER A 1 90 ? 4.865 -10.799 4.246 1.00 71.44 90 SER A N 1
ATOM 745 C CA . SER A 1 90 ? 4.885 -12.004 3.419 1.00 71.44 90 SER A CA 1
ATOM 746 C C . SER A 1 90 ? 6.143 -12.104 2.553 1.00 71.44 90 SER A C 1
ATOM 748 O O . SER A 1 90 ? 6.395 -13.157 1.973 1.00 71.44 90 SER A O 1
ATOM 750 N N . LEU A 1 91 ? 6.939 -11.036 2.473 1.00 69.44 91 LEU A N 1
ATOM 751 C CA . LEU A 1 91 ? 8.125 -10.937 1.642 1.00 69.44 91 LEU A CA 1
ATOM 752 C C . LEU A 1 91 ? 9.305 -10.448 2.489 1.00 69.44 91 LEU A C 1
ATOM 754 O O . LEU A 1 91 ? 9.202 -9.510 3.270 1.00 69.44 91 LEU A O 1
ATOM 758 N N . ASN A 1 92 ? 10.458 -11.099 2.342 1.00 58.69 92 ASN A N 1
ATOM 759 C CA . ASN A 1 92 ? 11.668 -10.723 3.085 1.00 58.69 92 ASN A CA 1
ATOM 760 C C . ASN A 1 92 ? 12.291 -9.400 2.595 1.00 58.69 92 ASN A C 1
ATOM 762 O O . ASN A 1 92 ? 13.232 -8.918 3.220 1.00 58.69 92 ASN A O 1
ATOM 766 N N . ASP A 1 93 ? 11.792 -8.844 1.488 1.00 63.50 93 ASP A N 1
ATOM 767 C CA . ASP A 1 93 ? 12.308 -7.643 0.833 1.00 63.50 93 ASP A CA 1
ATOM 768 C C . ASP A 1 93 ? 11.165 -6.828 0.193 1.00 63.50 93 ASP A C 1
ATOM 770 O O . ASP A 1 93 ? 10.032 -7.309 0.060 1.00 63.50 93 ASP A O 1
ATOM 774 N N . GLY A 1 94 ? 11.454 -5.590 -0.211 1.00 70.06 94 GLY A N 1
ATOM 775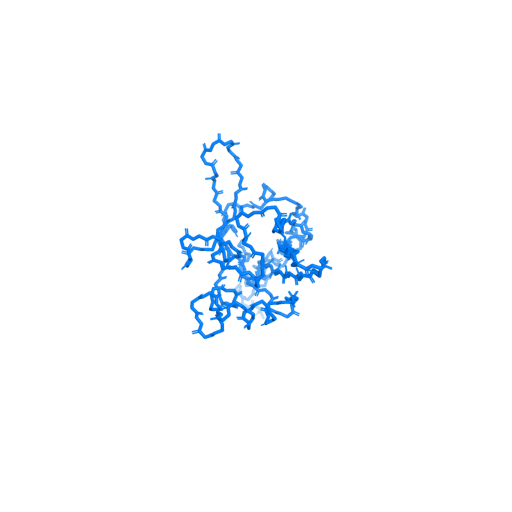 C CA . GLY A 1 94 ? 10.519 -4.718 -0.914 1.00 70.06 94 GLY A CA 1
ATOM 776 C C . GLY A 1 94 ? 10.073 -5.319 -2.250 1.00 70.06 94 GLY A C 1
ATOM 777 O O . GLY A 1 94 ? 10.895 -5.662 -3.097 1.00 70.06 94 GLY A O 1
ATOM 778 N N . ILE A 1 95 ? 8.755 -5.401 -2.477 1.00 74.62 95 ILE A N 1
ATOM 779 C CA . ILE A 1 95 ? 8.142 -5.969 -3.699 1.00 74.62 95 ILE A CA 1
ATOM 780 C C . ILE A 1 95 ? 8.791 -5.453 -4.983 1.00 74.62 95 ILE A C 1
ATOM 782 O O . ILE A 1 95 ? 9.034 -6.209 -5.922 1.00 74.62 95 ILE A O 1
ATOM 786 N N . PHE A 1 96 ? 9.080 -4.159 -5.002 1.00 78.88 96 PHE A N 1
ATOM 787 C CA . PHE A 1 96 ? 9.539 -3.441 -6.179 1.00 78.88 96 PHE A CA 1
ATOM 788 C C . PHE A 1 96 ? 11.062 -3.434 -6.354 1.00 78.88 96 PHE A C 1
ATOM 790 O O . PHE A 1 96 ? 11.528 -3.055 -7.429 1.00 78.88 96 PHE A O 1
ATOM 797 N N . ASP A 1 97 ? 11.809 -3.928 -5.364 1.00 74.56 97 ASP A N 1
ATOM 798 C CA . ASP A 1 97 ? 13.276 -3.959 -5.363 1.00 74.56 97 ASP A CA 1
ATOM 799 C C . ASP A 1 97 ? 13.838 -5.327 -5.797 1.00 74.56 97 ASP A C 1
ATOM 801 O O . ASP A 1 97 ? 15.012 -5.463 -6.139 1.00 74.56 97 ASP A O 1
ATOM 805 N N . MET A 1 98 ? 12.973 -6.342 -5.889 1.00 74.31 98 MET A N 1
ATOM 806 C CA . MET A 1 98 ? 13.363 -7.723 -6.193 1.00 74.31 98 MET A CA 1
ATOM 807 C C . MET A 1 98 ? 13.565 -8.036 -7.682 1.00 74.31 98 MET A C 1
ATOM 809 O O . MET A 1 98 ? 14.052 -9.116 -8.017 1.00 74.31 98 MET A O 1
ATOM 813 N N . SER A 1 99 ? 13.118 -7.187 -8.611 1.00 79.75 99 SER A N 1
ATOM 814 C CA . SER A 1 99 ? 13.086 -7.552 -10.036 1.00 79.75 99 SER A CA 1
ATOM 815 C C . SER A 1 99 ? 13.360 -6.390 -10.975 1.00 79.75 99 SER A C 1
ATOM 817 O O . SER A 1 99 ? 12.743 -5.330 -10.891 1.00 79.75 99 SER A O 1
ATOM 819 N N . THR A 1 100 ? 14.247 -6.633 -11.941 1.00 81.44 100 THR A N 1
ATOM 820 C CA . THR A 1 100 ? 14.557 -5.696 -13.020 1.00 81.44 100 THR A CA 1
ATOM 821 C C . THR A 1 100 ? 13.327 -5.442 -13.890 1.00 81.44 100 THR A C 1
ATOM 823 O O . THR A 1 100 ? 12.749 -6.360 -14.479 1.00 81.44 100 THR A O 1
ATOM 826 N N . VAL A 1 101 ? 12.959 -4.173 -14.049 1.00 81.50 101 VAL A N 1
ATOM 827 C CA . VAL A 1 101 ? 11.914 -3.751 -14.985 1.00 81.50 101 VAL A CA 1
ATOM 828 C C . VAL A 1 101 ? 12.574 -3.415 -16.320 1.00 81.50 101 VAL A C 1
ATOM 830 O O . VAL A 1 101 ? 13.045 -2.300 -16.548 1.00 81.50 101 VAL A O 1
ATOM 833 N N . ARG A 1 102 ? 12.619 -4.399 -17.228 1.00 83.38 102 ARG A N 1
ATOM 834 C CA . ARG A 1 102 ? 13.357 -4.327 -18.507 1.00 83.38 102 ARG A CA 1
ATOM 835 C C . ARG A 1 102 ? 14.843 -4.000 -18.311 1.00 83.38 102 ARG A C 1
ATOM 837 O O . ARG A 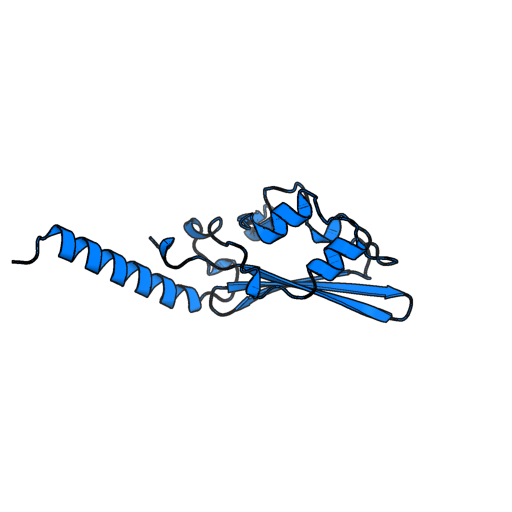1 102 ? 15.598 -4.881 -17.937 1.00 83.38 102 ARG A O 1
ATOM 844 N N . SER A 1 103 ? 15.256 -2.768 -18.607 1.00 82.38 103 SER A N 1
ATOM 845 C CA . SER A 1 103 ? 16.638 -2.289 -18.490 1.00 82.38 103 SER A CA 1
ATOM 846 C C . SER A 1 103 ? 16.906 -1.589 -17.155 1.00 82.38 103 SER A C 1
ATOM 848 O O . SER A 1 103 ? 18.018 -1.124 -16.929 1.00 82.38 103 SER A O 1
ATOM 850 N N . CYS A 1 104 ? 15.885 -1.439 -16.306 1.00 84.12 104 CYS A N 1
ATOM 851 C CA . CYS A 1 104 ? 15.997 -0.760 -15.025 1.00 84.12 104 CYS A CA 1
ATOM 852 C C . CYS A 1 104 ? 16.191 -1.778 -13.898 1.00 84.12 104 CYS A C 1
ATOM 854 O O . CYS A 1 104 ? 15.252 -2.488 -13.537 1.00 84.12 104 CYS A O 1
ATOM 856 N N . ASP A 1 105 ? 17.410 -1.845 -13.358 1.00 82.56 105 ASP A N 1
ATOM 857 C CA . ASP A 1 105 ? 17.693 -2.527 -12.093 1.00 82.56 105 ASP A CA 1
ATOM 858 C C . ASP A 1 105 ? 17.204 -1.641 -10.935 1.00 82.56 105 ASP A C 1
ATOM 860 O O . ASP A 1 105 ? 17.701 -0.517 -10.791 1.00 82.56 105 ASP A O 1
ATOM 864 N N . PRO A 1 106 ? 16.239 -2.105 -10.124 1.00 76.12 106 PRO A N 1
ATOM 865 C CA . PRO A 1 106 ? 15.629 -1.292 -9.082 1.00 76.12 106 PRO A CA 1
ATOM 866 C C . PRO A 1 106 ? 16.606 -0.825 -7.995 1.00 76.12 106 PRO A C 1
ATOM 868 O O . PRO A 1 106 ? 16.349 0.194 -7.364 1.00 76.12 106 PRO A O 1
ATOM 871 N N . ASN A 1 107 ? 17.767 -1.471 -7.849 1.00 76.94 107 ASN A N 1
ATOM 872 C CA . ASN A 1 107 ? 18.820 -1.036 -6.923 1.00 76.94 107 ASN A CA 1
ATOM 873 C C . ASN A 1 107 ? 19.657 0.139 -7.459 1.00 76.94 107 ASN A C 1
ATOM 875 O O . ASN A 1 107 ? 20.608 0.594 -6.819 1.00 76.94 107 ASN A O 1
ATOM 879 N N . THR A 1 108 ? 19.339 0.632 -8.656 1.00 78.69 108 THR A N 1
ATOM 880 C CA . THR A 1 108 ? 20.026 1.756 -9.295 1.00 78.69 108 THR A CA 1
ATOM 881 C C . THR A 1 108 ? 19.146 3.004 -9.327 1.00 78.69 108 THR A C 1
ATOM 883 O O . THR A 1 108 ? 17.943 2.967 -9.084 1.00 78.69 108 THR A O 1
ATOM 886 N N . LYS A 1 109 ? 19.733 4.141 -9.720 1.00 81.62 109 LYS A N 1
ATOM 887 C CA . LYS A 1 109 ? 19.031 5.435 -9.839 1.00 81.62 109 LYS A CA 1
ATOM 888 C C . LYS A 1 109 ? 17.873 5.447 -10.851 1.00 81.62 109 LYS A C 1
ATOM 890 O O . LYS A 1 109 ? 17.209 6.471 -10.985 1.00 81.62 109 LYS A O 1
ATOM 895 N N . CYS A 1 110 ? 17.667 4.371 -11.611 1.00 84.75 110 CYS A N 1
ATOM 896 C CA . CYS A 1 110 ? 16.549 4.272 -12.543 1.00 84.75 110 CYS A CA 1
ATOM 897 C C . CYS A 1 110 ? 15.207 4.044 -11.829 1.00 84.75 110 CYS A C 1
ATOM 899 O O . CYS A 1 110 ? 14.169 4.345 -12.422 1.00 84.75 110 CYS A O 1
ATOM 901 N N . SER A 1 111 ? 15.229 3.543 -10.588 1.00 87.81 111 SER A N 1
ATOM 902 C CA . SER A 1 111 ? 14.055 3.374 -9.738 1.00 87.81 111 SER A CA 1
ATOM 903 C C . SER A 1 111 ? 13.985 4.488 -8.702 1.00 87.81 111 SER A C 1
ATOM 905 O O . SER A 1 111 ? 14.987 4.880 -8.104 1.00 87.81 111 SER A O 1
ATOM 907 N N . MET A 1 112 ? 12.786 5.019 -8.505 1.00 88.69 112 MET A N 1
ATOM 908 C CA . MET A 1 112 ? 12.467 5.916 -7.404 1.00 88.69 112 MET A CA 1
ATOM 909 C C . MET A 1 112 ? 11.183 5.429 -6.756 1.00 88.69 112 MET A C 1
ATOM 911 O O . MET A 1 112 ? 10.205 5.155 -7.450 1.00 88.69 112 MET A O 1
ATOM 915 N N . SER A 1 113 ? 11.176 5.362 -5.433 1.00 89.06 113 SER A N 1
ATOM 916 C CA . SER A 1 113 ? 10.001 5.020 -4.647 1.00 89.06 113 SER A CA 1
ATOM 917 C C . SER A 1 113 ? 9.694 6.130 -3.650 1.00 89.06 113 SER A C 1
ATOM 919 O O . SER A 1 113 ? 10.574 6.871 -3.205 1.00 89.06 113 SER A O 1
ATOM 921 N N . GLY A 1 114 ? 8.419 6.274 -3.326 1.00 89.69 114 GLY A N 1
ATOM 922 C CA . GLY A 1 114 ? 7.952 7.209 -2.320 1.00 89.69 114 GLY A CA 1
ATOM 923 C C . GLY A 1 114 ? 6.603 6.779 -1.780 1.00 89.69 114 GLY A C 1
ATOM 924 O O . GLY A 1 114 ? 5.834 6.094 -2.455 1.00 89.69 114 GLY A O 1
ATOM 925 N N . TYR A 1 115 ? 6.309 7.211 -0.560 1.00 92.12 115 TYR A N 1
ATOM 926 C CA . TYR A 1 115 ? 4.999 7.033 0.039 1.00 92.12 115 TYR A CA 1
ATOM 927 C C . TYR A 1 115 ? 4.459 8.355 0.571 1.00 92.12 115 TYR A C 1
ATOM 929 O O . TYR A 1 115 ? 5.204 9.294 0.861 1.00 92.12 115 TYR A O 1
ATOM 937 N N . ARG A 1 116 ? 3.140 8.419 0.725 1.00 95.00 116 ARG A N 1
ATOM 938 C CA . ARG A 1 116 ? 2.450 9.489 1.451 1.00 95.00 116 ARG A CA 1
ATOM 939 C C . ARG A 1 116 ? 1.216 8.929 2.138 1.00 95.00 116 ARG A C 1
ATOM 941 O O . ARG A 1 116 ? 0.605 7.995 1.627 1.00 95.00 116 ARG A O 1
ATOM 948 N N . ILE A 1 117 ? 0.822 9.534 3.254 1.00 95.50 117 ILE A N 1
ATOM 949 C CA . ILE A 1 117 ? -0.524 9.342 3.788 1.00 95.50 117 ILE A CA 1
ATOM 950 C C . ILE A 1 117 ? -1.382 10.517 3.331 1.00 95.50 117 ILE A C 1
ATOM 952 O O . ILE A 1 117 ? -1.026 11.677 3.527 1.00 95.50 117 ILE A O 1
ATOM 956 N N . GLU A 1 118 ? -2.523 10.211 2.728 1.00 95.25 118 GLU A N 1
ATOM 957 C CA . GLU A 1 118 ? -3.505 11.201 2.312 1.00 95.25 118 GLU A CA 1
ATOM 958 C C . GLU A 1 118 ? -4.880 10.766 2.806 1.00 95.25 118 GLU A C 1
ATOM 960 O O . GLU A 1 118 ? -5.387 9.708 2.442 1.00 95.25 118 GLU A O 1
ATOM 965 N N . LYS A 1 119 ? -5.487 11.598 3.660 1.00 94.44 119 LYS A N 1
ATOM 966 C CA . LYS A 1 119 ? -6.793 11.323 4.273 1.00 94.44 119 LYS A CA 1
ATOM 967 C C . LYS A 1 119 ? -6.842 9.927 4.912 1.00 94.44 119 LYS A C 1
ATOM 969 O O . LYS A 1 119 ? -7.781 9.172 4.674 1.00 94.44 119 LYS A O 1
ATOM 974 N N . GLY A 1 120 ? -5.832 9.577 5.708 1.00 94.44 120 GLY A N 1
ATOM 975 C CA . GLY A 1 120 ? -5.766 8.286 6.403 1.00 94.44 120 GLY A CA 1
ATOM 976 C C . GLY A 1 120 ? -5.402 7.074 5.545 1.00 94.44 120 GLY A C 1
ATOM 977 O O . GLY A 1 120 ? -5.126 6.019 6.108 1.00 94.44 120 GLY A O 1
ATOM 978 N N . ASP A 1 121 ? -5.344 7.218 4.224 1.00 97.12 121 ASP A N 1
ATOM 979 C CA . ASP A 1 121 ? -4.967 6.139 3.319 1.00 97.12 121 ASP A CA 1
ATOM 980 C C . ASP A 1 121 ? -3.477 6.263 2.973 1.00 97.12 121 ASP A C 1
ATOM 982 O O . ASP A 1 121 ? -2.945 7.366 2.829 1.00 97.12 121 ASP A O 1
ATOM 986 N N . LEU A 1 122 ? -2.795 5.130 2.844 1.00 96.69 122 LEU A N 1
ATOM 987 C CA . LEU A 1 122 ? -1.376 5.049 2.520 1.00 96.69 122 LEU A CA 1
ATOM 988 C C . LEU A 1 122 ? -1.198 4.816 1.021 1.00 96.69 122 LEU A C 1
ATOM 990 O O . LEU A 1 122 ? -1.645 3.807 0.486 1.00 96.69 122 LEU A O 1
ATOM 994 N N . PHE A 1 123 ? -0.511 5.733 0.354 1.00 96.56 123 PHE A N 1
ATOM 995 C CA . PHE A 1 123 ? -0.212 5.669 -1.070 1.00 96.56 123 PHE A CA 1
ATOM 996 C C . PHE A 1 123 ? 1.269 5.387 -1.263 1.00 96.56 123 PHE A C 1
ATOM 998 O O . PHE A 1 123 ? 2.098 6.124 -0.730 1.00 96.56 123 PHE A O 1
ATOM 1005 N N . PHE A 1 124 ? 1.586 4.400 -2.093 1.00 93.88 124 PHE A N 1
ATOM 1006 C CA . PHE A 1 124 ? 2.922 4.203 -2.642 1.00 93.88 124 PHE A CA 1
ATOM 1007 C C . PHE A 1 124 ? 2.947 4.580 -4.110 1.00 93.88 124 PHE A C 1
ATOM 1009 O O . PHE A 1 124 ? 1.996 4.321 -4.851 1.00 93.88 124 PHE A O 1
ATOM 1016 N N . GLU A 1 125 ? 4.066 5.146 -4.531 1.00 94.50 125 GLU A N 1
ATOM 1017 C CA . GLU A 1 125 ? 4.388 5.384 -5.926 1.00 94.50 125 GLU A CA 1
ATOM 1018 C C . GLU A 1 125 ? 5.802 4.877 -6.204 1.00 94.50 125 GLU A C 1
ATOM 1020 O O . GLU A 1 125 ? 6.759 5.264 -5.535 1.00 94.50 125 GLU A O 1
ATOM 1025 N N . HIS A 1 126 ? 5.915 4.012 -7.208 1.00 92.25 126 HIS A N 1
ATOM 1026 C CA . HIS A 1 126 ? 7.174 3.492 -7.722 1.00 92.25 126 HIS A CA 1
ATOM 1027 C C . HIS A 1 126 ? 7.314 3.904 -9.182 1.00 92.25 126 HIS A C 1
ATOM 1029 O O . HIS A 1 126 ? 6.415 3.681 -9.994 1.00 92.25 126 HIS A O 1
ATOM 1035 N N . ILE A 1 127 ? 8.443 4.515 -9.522 1.00 92.88 127 ILE A N 1
ATOM 1036 C CA . ILE A 1 127 ? 8.745 5.013 -10.859 1.00 92.88 127 ILE A CA 1
ATOM 1037 C C . ILE A 1 127 ? 9.990 4.297 -11.364 1.00 92.88 127 ILE A C 1
ATOM 1039 O O . ILE A 1 127 ? 11.070 4.460 -10.806 1.00 92.88 127 ILE A O 1
ATOM 1043 N N . PHE A 1 128 ? 9.850 3.575 -12.471 1.00 91.94 128 PHE A N 1
ATOM 1044 C CA . PHE A 1 128 ? 10.946 2.906 -13.166 1.00 91.94 128 PHE A CA 1
ATOM 1045 C C . PHE A 1 128 ? 11.238 3.632 -14.477 1.00 91.94 128 PHE A C 1
ATOM 1047 O O . PHE A 1 128 ? 10.382 3.706 -15.362 1.00 91.94 128 PHE A O 1
ATOM 1054 N N . THR A 1 129 ? 12.450 4.160 -14.618 1.00 91.75 129 THR A N 1
ATOM 1055 C CA . THR A 1 129 ? 12.918 4.839 -15.831 1.00 91.75 129 THR A CA 1
ATOM 1056 C C . THR A 1 129 ? 13.739 3.869 -16.675 1.00 91.75 129 THR A C 1
ATOM 1058 O O . THR A 1 129 ? 14.844 3.483 -16.314 1.00 91.75 129 THR A O 1
ATOM 1061 N N . MET A 1 130 ? 13.183 3.459 -17.809 1.00 88.56 130 MET A N 1
ATOM 1062 C CA . MET A 1 130 ? 13.795 2.528 -18.755 1.00 88.56 130 MET A CA 1
ATOM 1063 C C . MET A 1 130 ? 14.678 3.267 -19.773 1.00 88.56 130 MET A C 1
ATOM 1065 O O . MET A 1 130 ? 14.651 4.497 -19.886 1.00 88.56 130 MET A O 1
ATOM 1069 N N . GLU A 1 131 ? 15.444 2.502 -20.550 1.00 85.12 131 GLU A N 1
ATOM 1070 C CA . GLU A 1 131 ? 16.223 3.015 -21.677 1.00 85.12 131 GLU A CA 1
ATOM 1071 C C . GLU A 1 131 ? 15.337 3.815 -22.651 1.00 85.12 131 GLU A C 1
ATOM 1073 O O . GLU A 1 131 ? 14.160 3.509 -22.855 1.00 85.12 131 GLU A O 1
ATOM 1078 N N . GLY A 1 132 ? 15.883 4.901 -23.204 1.00 85.19 132 GLY A N 1
ATOM 1079 C CA . GLY A 1 132 ? 15.118 5.858 -24.011 1.00 85.19 132 GLY A CA 1
ATOM 1080 C C . GLY A 1 132 ? 14.220 6.801 -23.197 1.00 85.19 132 GLY A C 1
ATOM 1081 O O . GLY A 1 132 ? 13.457 7.565 -23.781 1.00 85.19 132 GLY A O 1
ATOM 1082 N N . GLY A 1 133 ? 14.300 6.771 -21.860 1.00 87.75 133 GLY A N 1
ATOM 1083 C CA . GLY A 1 133 ? 13.576 7.685 -20.969 1.00 87.75 133 GLY A CA 1
ATOM 1084 C C . GLY A 1 133 ? 12.112 7.308 -20.727 1.00 87.75 133 GLY A C 1
ATOM 1085 O O . GLY A 1 133 ? 11.380 8.072 -20.094 1.00 87.75 133 GLY A O 1
ATOM 1086 N N . GLN A 1 134 ? 11.671 6.140 -21.205 1.00 90.50 134 GLN A N 1
ATOM 1087 C CA . GLN A 1 134 ? 10.317 5.653 -20.963 1.00 90.50 134 GLN A CA 1
ATOM 1088 C C . GLN A 1 134 ? 10.119 5.388 -19.466 1.00 90.50 134 GLN A C 1
ATOM 1090 O O . GLN A 1 134 ? 10.906 4.673 -18.853 1.00 90.50 134 GLN A O 1
ATOM 1095 N N . LYS A 1 135 ? 9.042 5.916 -18.881 1.00 92.62 135 LYS A N 1
ATOM 1096 C CA . LYS A 1 135 ? 8.707 5.690 -17.471 1.00 92.62 135 LYS A CA 1
ATOM 1097 C C . LYS A 1 135 ? 7.572 4.685 -17.325 1.00 92.62 135 LYS A C 1
ATOM 1099 O O . LYS A 1 135 ? 6.594 4.734 -18.068 1.00 92.62 135 LYS A O 1
ATOM 1104 N N . MET A 1 136 ? 7.704 3.794 -16.354 1.00 92.94 136 MET A N 1
ATOM 1105 C CA . MET A 1 136 ? 6.607 3.011 -15.799 1.00 92.94 136 MET A CA 1
ATOM 1106 C C . MET A 1 136 ? 6.329 3.536 -14.398 1.00 92.94 136 MET A C 1
ATOM 1108 O O . MET A 1 136 ? 7.261 3.712 -13.620 1.00 92.94 136 MET A O 1
ATOM 1112 N N . ILE A 1 137 ? 5.059 3.778 -14.095 1.00 94.69 137 ILE A N 1
ATOM 1113 C CA . ILE A 1 137 ? 4.609 4.201 -12.773 1.00 94.69 137 ILE A CA 1
ATOM 1114 C C . ILE A 1 137 ? 3.719 3.093 -12.229 1.00 94.69 137 ILE A C 1
ATOM 1116 O O . ILE A 1 137 ? 2.828 2.622 -12.939 1.00 94.69 137 ILE A O 1
ATOM 1120 N N . VAL A 1 138 ? 3.976 2.686 -10.991 1.00 95.12 138 VAL A N 1
ATOM 1121 C CA . VAL A 1 138 ? 3.153 1.743 -10.242 1.00 95.12 138 VAL A CA 1
ATOM 1122 C C . VAL A 1 138 ? 2.675 2.439 -8.981 1.00 95.12 138 VAL A C 1
ATOM 1124 O O . VAL A 1 138 ? 3.492 2.922 -8.198 1.00 95.12 138 VAL A O 1
ATOM 1127 N N . LYS A 1 139 ? 1.359 2.500 -8.788 1.00 96.25 139 LYS A N 1
ATOM 1128 C CA . LYS A 1 139 ? 0.752 3.052 -7.579 1.00 96.25 139 LYS A CA 1
ATOM 1129 C C . LYS A 1 139 ? -0.052 1.986 -6.869 1.00 96.25 139 LYS A C 1
ATOM 1131 O O . LYS A 1 139 ? -0.851 1.291 -7.496 1.00 96.25 139 LYS A O 1
ATOM 1136 N N . THR A 1 140 ? 0.143 1.898 -5.562 1.00 95.69 140 THR A N 1
ATOM 1137 C CA . THR A 1 140 ? -0.661 1.046 -4.684 1.00 95.69 140 THR A CA 1
ATOM 1138 C C . THR A 1 140 ? -1.218 1.879 -3.544 1.00 95.69 140 THR A C 1
ATOM 1140 O O . THR A 1 140 ? -0.615 2.871 -3.126 1.00 95.69 140 THR A O 1
ATOM 1143 N N . VAL A 1 141 ? -2.408 1.509 -3.085 1.00 97.00 141 VAL A N 1
ATOM 1144 C CA . VAL A 1 141 ? -3.141 2.234 -2.049 1.00 97.00 141 VAL A CA 1
ATOM 1145 C C . VAL A 1 141 ? -3.592 1.264 -0.975 1.00 97.00 141 VAL A C 1
ATOM 1147 O O . VAL A 1 141 ? -4.169 0.228 -1.280 1.00 97.00 141 VAL A O 1
ATOM 1150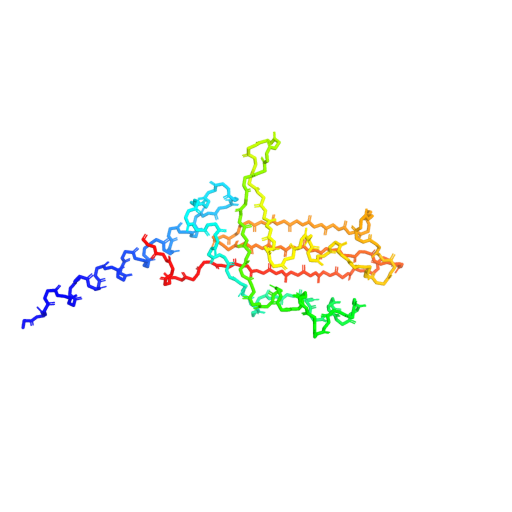 N N . TYR A 1 142 ? -3.361 1.611 0.282 1.00 96.81 142 TYR A N 1
ATOM 1151 C CA . TYR A 1 142 ? -3.774 0.816 1.426 1.00 96.81 142 TYR A CA 1
ATOM 1152 C C . TYR A 1 142 ? -4.648 1.652 2.352 1.00 96.81 142 TYR A C 1
ATOM 1154 O O . TYR A 1 142 ? -4.412 2.847 2.534 1.00 96.81 142 TYR A O 1
ATOM 1162 N N . TYR A 1 143 ? -5.649 1.027 2.958 1.00 96.75 143 TYR A N 1
ATOM 1163 C CA . TYR A 1 143 ? -6.572 1.690 3.876 1.00 96.75 143 TYR A CA 1
ATOM 1164 C C . TYR A 1 143 ? -6.896 0.790 5.062 1.00 96.75 143 TYR A C 1
ATOM 1166 O O . TYR A 1 143 ? -6.727 -0.425 5.004 1.00 96.75 143 TYR A O 1
ATOM 1174 N N . VAL A 1 144 ? -7.379 1.402 6.139 1.00 96.19 144 VAL A N 1
ATOM 1175 C CA . VAL A 1 144 ? -7.916 0.686 7.298 1.00 96.19 144 VAL A CA 1
ATOM 1176 C C . VAL A 1 144 ? -9.431 0.545 7.108 1.00 96.19 144 VAL A C 1
ATOM 1178 O O . VAL A 1 144 ? -10.115 1.573 7.032 1.00 96.19 144 VAL A O 1
ATOM 1181 N N . PRO A 1 145 ? -9.988 -0.677 7.008 1.00 94.25 145 PRO A N 1
ATOM 1182 C CA . PRO A 1 145 ? -11.428 -0.863 6.849 1.00 94.25 145 PRO A CA 1
ATOM 1183 C C . PRO A 1 145 ? -12.207 -0.347 8.063 1.00 94.25 145 PRO A C 1
ATOM 1185 O O . PRO A 1 145 ? -11.763 -0.495 9.204 1.00 94.25 145 PRO A O 1
ATOM 1188 N N . ALA A 1 146 ? -13.373 0.261 7.840 1.00 90.38 146 ALA A N 1
ATOM 1189 C CA . ALA A 1 146 ? -14.139 0.953 8.884 1.00 90.38 146 ALA A CA 1
ATOM 1190 C C . ALA A 1 146 ? -14.542 0.028 10.052 1.00 90.38 146 ALA A C 1
ATOM 1192 O O . ALA A 1 146 ? -14.604 0.446 11.207 1.00 90.38 146 ALA A O 1
ATOM 1193 N N . GLU A 1 147 ? -14.769 -1.245 9.759 1.00 88.44 147 GLU A N 1
ATOM 1194 C CA . GLU A 1 147 ? -15.107 -2.304 10.704 1.00 88.44 147 GLU A CA 1
ATOM 1195 C C . GLU A 1 147 ? -13.955 -2.691 11.643 1.00 88.44 147 GLU A C 1
ATOM 1197 O O . GLU A 1 147 ? -14.203 -3.288 12.692 1.00 88.44 147 GLU A O 1
ATOM 1202 N N . THR A 1 148 ? -12.711 -2.339 11.296 1.00 90.50 148 THR A N 1
ATOM 1203 C CA . THR A 1 148 ? -11.516 -2.653 12.101 1.00 90.50 148 THR A CA 1
ATOM 1204 C C . THR A 1 148 ? -11.218 -1.613 13.179 1.00 90.50 148 THR A C 1
ATOM 1206 O O . THR A 1 148 ? -10.366 -1.852 14.036 1.00 90.50 148 THR A O 1
ATOM 1209 N N . PHE A 1 149 ? -11.918 -0.475 13.170 1.00 90.00 149 PHE A N 1
ATOM 1210 C CA . PHE A 1 149 ? -11.780 0.545 14.205 1.00 90.00 149 PHE A CA 1
ATOM 1211 C C . PHE A 1 149 ? -12.326 0.027 15.544 1.00 90.00 149 PHE A C 1
ATOM 1213 O O . PHE A 1 149 ? -13.409 -0.559 15.591 1.00 90.00 149 PHE A O 1
ATOM 1220 N N . ILE A 1 150 ? -11.568 0.239 16.627 1.00 85.25 150 ILE A N 1
ATOM 1221 C CA . ILE A 1 150 ? -11.868 -0.233 17.997 1.00 85.25 150 ILE A CA 1
ATOM 1222 C C . ILE A 1 150 ? -12.099 0.904 18.965 1.00 85.25 150 ILE A C 1
ATOM 1224 O O . ILE A 1 150 ? -11.459 1.967 18.805 1.00 85.25 150 ILE A O 1
#